Protein AF-A0A9P6DPH7-F1 (afdb_monomer)

Nearest PDB structures (foldseek):
  3hpg-assembly2_F  TM=7.747E-01  e=1.863E-02  Visna/maedi virus EV1 KV1772
  3hpg-assembly3_C  TM=7.210E-01  e=1.630E-02  Visna/maedi virus EV1 KV1772
  3hpg-assembly3_B-2  TM=7.686E-01  e=2.435E-02  Visna/maedi virus EV1 KV1772
  5ejk-assembly1_H  TM=6.617E-01  e=5.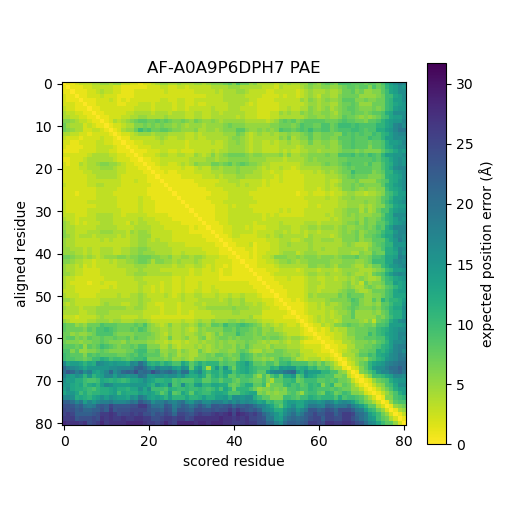435E-02  Rous sarcoma virus - Prague C
  5ejk-assembly1_B  TM=5.572E-01  e=3.890E-02  Rous sarcoma virus - Prague C

pLDDT: mean 80.57, std 14.2, range [37.19, 94.25]

Structure (mmCIF, N/CA/C/O backbone):
data_AF-A0A9P6DPH7-F1
#
_entry.id   AF-A0A9P6DPH7-F1
#
loop_
_atom_site.group_PDB
_atom_site.id
_atom_site.type_symbol
_atom_site.label_atom_id
_atom_site.label_alt_id
_atom_site.label_comp_id
_atom_site.label_asym_id
_atom_site.label_entity_id
_atom_site.label_seq_id
_atom_site.pdbx_PDB_ins_code
_atom_site.Cartn_x
_atom_site.Cartn_y
_atom_site.Cartn_z
_atom_site.occupancy
_atom_site.B_iso_or_equiv
_atom_site.auth_seq_id
_atom_site.auth_comp_id
_atom_site.auth_asym_id
_atom_site.auth_atom_id
_atom_site.pdbx_PDB_model_num
ATOM 1 N N . TYR A 1 1 ? -3.776 -5.262 -18.940 1.00 93.00 1 TYR A N 1
ATOM 2 C CA . TYR A 1 1 ? -4.257 -4.454 -17.803 1.00 93.00 1 TYR A CA 1
ATOM 3 C C . TYR A 1 1 ? -4.019 -5.209 -16.511 1.00 93.00 1 TYR A C 1
ATOM 5 O O . TYR A 1 1 ? -4.048 -6.435 -16.530 1.00 93.00 1 TYR A O 1
ATOM 13 N N . SER A 1 2 ? -3.795 -4.481 -15.423 1.00 94.25 2 SER A N 1
ATOM 14 C CA . SER A 1 2 ? -3.661 -5.005 -14.065 1.00 94.25 2 SER A CA 1
ATOM 15 C C . SER A 1 2 ? -4.618 -4.267 -13.132 1.00 94.25 2 SER A C 1
ATOM 17 O O . SER A 1 2 ? -4.980 -3.119 -13.394 1.00 94.25 2 SER A O 1
ATOM 19 N N . ILE A 1 3 ? -5.024 -4.943 -12.058 1.00 93.38 3 ILE A N 1
ATOM 20 C CA . ILE A 1 3 ? -5.892 -4.408 -11.010 1.00 93.38 3 ILE A CA 1
ATOM 21 C C . ILE A 1 3 ? -5.171 -4.479 -9.662 1.00 93.38 3 ILE A C 1
ATOM 23 O O . ILE A 1 3 ? -4.546 -5.490 -9.349 1.00 93.38 3 ILE A O 1
ATOM 27 N N . LEU A 1 4 ? -5.270 -3.412 -8.870 1.00 92.38 4 LEU A N 1
ATOM 28 C CA . LEU A 1 4 ? -4.872 -3.380 -7.461 1.00 92.38 4 LEU A CA 1
ATOM 29 C C . LEU A 1 4 ? -6.117 -3.155 -6.603 1.00 92.38 4 LEU A C 1
ATOM 31 O O . LEU A 1 4 ? -6.553 -2.010 -6.502 1.00 92.38 4 LEU A O 1
ATOM 35 N N . PRO A 1 5 ? -6.723 -4.209 -6.033 1.00 91.81 5 PRO A N 1
ATOM 36 C CA . PRO A 1 5 ? -7.859 -4.067 -5.134 1.00 91.81 5 PRO A CA 1
ATOM 37 C C . PRO A 1 5 ? -7.419 -3.878 -3.673 1.00 91.81 5 PRO A C 1
ATOM 39 O O . PRO A 1 5 ? -6.462 -4.495 -3.210 1.00 91.81 5 PRO A O 1
ATOM 42 N N . VAL A 1 6 ? -8.183 -3.086 -2.924 1.00 90.00 6 VAL A N 1
ATOM 43 C CA . VAL A 1 6 ? -8.241 -3.107 -1.461 1.00 90.00 6 VAL A CA 1
ATOM 44 C C . VAL A 1 6 ? -9.468 -3.911 -1.055 1.00 90.00 6 VAL A C 1
ATOM 46 O O . VAL A 1 6 ? -10.601 -3.572 -1.411 1.00 90.00 6 VAL A O 1
ATOM 49 N N . LEU A 1 7 ? -9.233 -4.976 -0.297 1.00 89.38 7 LEU A N 1
ATOM 50 C CA . LEU A 1 7 ? -10.273 -5.841 0.243 1.00 89.38 7 LEU A CA 1
ATOM 51 C C . LEU A 1 7 ? -10.329 -5.668 1.761 1.00 89.38 7 LEU A C 1
ATOM 53 O O . LEU A 1 7 ? -9.303 -5.711 2.439 1.00 89.38 7 LEU A O 1
ATOM 57 N N . GLY A 1 8 ? -11.533 -5.458 2.275 1.00 88.00 8 GLY A N 1
ATOM 58 C CA . GLY A 1 8 ? -11.859 -5.487 3.693 1.00 88.00 8 GLY A CA 1
ATOM 59 C C . GLY A 1 8 ? -12.638 -6.751 4.057 1.00 88.00 8 GLY A C 1
ATOM 60 O O . GLY A 1 8 ? -12.996 -7.558 3.200 1.00 88.00 8 GLY A O 1
ATOM 61 N N . LEU A 1 9 ? -12.934 -6.909 5.347 1.00 87.88 9 LEU A N 1
ATOM 62 C CA . LEU A 1 9 ? -13.747 -8.029 5.838 1.00 87.88 9 LEU A CA 1
ATOM 63 C C . LEU A 1 9 ? -15.185 -7.990 5.297 1.00 87.88 9 LEU A C 1
ATOM 65 O O . LEU A 1 9 ? -15.772 -9.040 5.060 1.00 87.88 9 LEU A O 1
ATOM 69 N N . ASP A 1 10 ? -15.708 -6.792 5.033 1.00 86.81 10 ASP A N 1
ATOM 70 C CA . ASP A 1 10 ? -17.048 -6.576 4.472 1.00 86.81 10 ASP A CA 1
ATOM 71 C C . ASP A 1 10 ? -17.066 -6.616 2.930 1.00 86.81 10 ASP A C 1
ATOM 73 O O . ASP A 1 10 ? -18.058 -6.260 2.295 1.00 86.81 10 ASP A O 1
ATOM 77 N N . GLY A 1 11 ? -15.961 -7.045 2.312 1.00 86.00 11 GLY A N 1
ATOM 78 C CA . GLY A 1 11 ? -15.816 -7.163 0.868 1.00 86.00 11 GLY A CA 1
ATOM 79 C C . GLY A 1 11 ? -14.920 -6.087 0.264 1.00 86.00 11 GLY A C 1
ATOM 80 O O . GLY A 1 11 ? -13.888 -5.708 0.811 1.00 86.00 11 GLY A O 1
ATOM 81 N N . TYR A 1 12 ? -15.269 -5.645 -0.936 1.00 85.69 12 TYR A N 1
ATOM 82 C CA . TYR A 1 12 ? -14.436 -4.750 -1.727 1.00 85.69 12 TYR A CA 1
ATOM 83 C C . TYR A 1 12 ? -14.540 -3.290 -1.247 1.00 85.69 12 TYR A C 1
ATOM 85 O O . TYR A 1 12 ? -15.644 -2.771 -1.093 1.00 85.69 12 TYR A O 1
ATOM 93 N N . LEU A 1 13 ? -13.393 -2.626 -1.051 1.00 85.69 13 LEU A N 1
ATOM 94 C CA . LEU A 1 13 ? -13.330 -1.229 -0.602 1.00 85.69 13 LEU A CA 1
ATOM 95 C C . LEU A 1 13 ? -12.980 -0.257 -1.737 1.00 85.69 13 LEU A C 1
ATOM 97 O O . LEU A 1 13 ? -13.616 0.785 -1.861 1.00 85.69 13 LEU A O 1
ATOM 101 N N . SER A 1 14 ? -11.960 -0.570 -2.543 1.00 87.88 14 SER A N 1
ATOM 102 C CA . SER A 1 14 ? -11.490 0.282 -3.648 1.00 87.88 14 SER A CA 1
ATOM 103 C C . SER A 1 14 ? -10.545 -0.484 -4.592 1.00 87.88 14 SER A C 1
ATOM 105 O O . SER A 1 14 ? -10.026 -1.533 -4.217 1.00 87.88 14 SER A O 1
ATOM 107 N N . PHE A 1 15 ? -10.333 -0.023 -5.832 1.00 90.62 15 PHE A N 1
ATOM 108 C CA . PHE A 1 15 ? -9.374 -0.582 -6.793 1.00 90.62 15 PHE A CA 1
ATOM 109 C C . PHE A 1 15 ? -8.806 0.506 -7.696 1.00 90.62 15 PHE A C 1
ATOM 111 O O . PHE A 1 15 ? -9.503 1.455 -8.049 1.00 90.62 15 PHE A O 1
ATOM 118 N N . ASN A 1 16 ? -7.600 0.254 -8.208 1.00 91.00 16 ASN A N 1
ATOM 119 C CA . ASN A 1 16 ? -7.066 0.957 -9.371 1.00 91.00 16 ASN A CA 1
ATOM 120 C C . ASN A 1 16 ? -6.873 -0.040 -10.521 1.00 91.00 16 ASN A C 1
ATOM 122 O O . ASN A 1 16 ? -6.350 -1.136 -10.314 1.00 91.00 16 ASN A O 1
ATOM 126 N N . ILE A 1 17 ? -7.267 0.351 -11.736 1.00 92.94 17 ILE A N 1
ATOM 127 C CA . ILE A 1 17 ? -6.985 -0.389 -12.973 1.00 92.94 17 ILE A CA 1
ATOM 128 C C . ILE A 1 17 ? -6.000 0.431 -13.793 1.00 92.94 17 ILE A C 1
ATOM 130 O O . ILE A 1 17 ? -6.168 1.637 -13.964 1.00 92.94 17 ILE A O 1
ATOM 134 N N . PHE A 1 18 ? -4.973 -0.221 -14.319 1.00 91.56 18 PHE A N 1
ATOM 135 C CA . PHE A 1 18 ? -3.982 0.431 -15.165 1.00 91.56 18 PHE A CA 1
ATOM 136 C C . PHE A 1 18 ? -3.438 -0.523 -16.220 1.00 91.56 18 PHE A C 1
ATOM 138 O O . PHE A 1 18 ? -3.562 -1.748 -16.139 1.00 91.56 18 PHE A O 1
ATOM 145 N N . GLU A 1 19 ? -2.848 0.055 -17.258 1.00 94.19 19 GLU A N 1
ATOM 146 C CA . GLU A 1 19 ? -2.203 -0.706 -18.316 1.00 94.19 19 GLU A CA 1
ATOM 147 C C . GLU A 1 19 ? -0.803 -1.181 -17.886 1.00 94.19 19 GLU A C 1
ATOM 149 O O . GLU A 1 19 ? -0.085 -0.496 -17.145 1.00 94.19 19 GLU A O 1
ATOM 154 N N . GLY A 1 20 ? -0.429 -2.379 -18.343 1.00 93.44 20 GLY A N 1
ATOM 155 C CA . GLY A 1 20 ? 0.834 -3.037 -17.996 1.00 93.44 20 GLY A CA 1
ATOM 156 C C . GLY A 1 20 ? 0.956 -3.457 -16.527 1.00 93.44 20 GLY A C 1
ATOM 157 O O . GLY A 1 20 ? -0.015 -3.446 -15.775 1.00 93.44 20 GLY A O 1
ATOM 158 N N . SER A 1 21 ? 2.174 -3.829 -16.132 1.00 92.00 21 SER A N 1
ATOM 159 C CA . SER A 1 21 ? 2.488 -4.347 -14.795 1.00 92.00 21 SER A CA 1
ATOM 160 C C . SER A 1 21 ? 2.417 -3.284 -13.693 1.00 92.00 21 SER A C 1
ATOM 162 O O . SER A 1 21 ? 2.538 -2.074 -13.942 1.00 92.00 21 SER A O 1
ATOM 164 N N . VAL A 1 22 ? 2.261 -3.756 -12.451 1.00 91.44 22 VAL A N 1
ATOM 165 C CA . VAL A 1 22 ? 2.398 -2.935 -11.242 1.00 91.44 22 VAL A CA 1
ATOM 166 C C . VAL A 1 22 ? 3.875 -2.615 -11.021 1.00 91.44 22 VAL A C 1
ATOM 168 O O . VAL A 1 22 ? 4.703 -3.519 -10.943 1.00 91.44 22 VAL A O 1
ATOM 171 N N . THR A 1 23 ? 4.209 -1.331 -10.931 1.00 91.69 23 THR A N 1
ATOM 172 C CA . THR A 1 23 ? 5.551 -0.856 -10.567 1.00 91.69 23 THR A CA 1
ATOM 173 C C . THR A 1 23 ? 5.544 -0.348 -9.129 1.00 91.69 23 THR A C 1
ATOM 175 O O . THR A 1 23 ? 4.478 -0.052 -8.585 1.00 91.69 23 THR A O 1
ATOM 178 N N . ALA A 1 24 ? 6.725 -0.197 -8.523 1.00 89.19 24 ALA A N 1
ATOM 179 C CA . ALA A 1 24 ? 6.850 0.407 -7.195 1.00 89.19 24 ALA A CA 1
ATOM 180 C C . ALA A 1 24 ? 6.200 1.802 -7.138 1.00 89.19 24 ALA A C 1
ATOM 182 O O . ALA A 1 24 ? 5.432 2.074 -6.228 1.00 89.19 24 ALA A O 1
ATOM 183 N N . GLU A 1 25 ? 6.403 2.637 -8.160 1.00 90.44 25 GLU A N 1
ATOM 184 C CA . GLU A 1 25 ? 5.780 3.964 -8.258 1.00 90.44 25 GLU A CA 1
ATOM 185 C C . GLU A 1 25 ? 4.242 3.898 -8.282 1.00 90.44 25 GLU A C 1
ATOM 187 O O . GLU A 1 25 ? 3.571 4.614 -7.537 1.00 90.44 25 GLU A O 1
ATOM 192 N N . LYS A 1 26 ? 3.663 3.006 -9.103 1.00 91.94 26 LYS A N 1
ATOM 193 C CA . LYS A 1 26 ? 2.203 2.818 -9.163 1.00 91.94 26 LYS A CA 1
ATOM 194 C C . LYS A 1 26 ? 1.651 2.336 -7.820 1.00 91.94 26 LYS A C 1
ATOM 196 O O . LYS A 1 26 ? 0.591 2.794 -7.400 1.00 91.94 26 LYS A O 1
ATOM 201 N N . PHE A 1 27 ? 2.367 1.430 -7.157 1.00 90.25 27 PHE A N 1
ATOM 202 C CA . PHE A 1 27 ? 1.998 0.913 -5.843 1.00 90.25 27 PHE A CA 1
ATOM 203 C C . PHE A 1 27 ? 2.091 1.985 -4.745 1.00 90.25 27 PHE A C 1
ATOM 205 O O . PHE A 1 27 ? 1.183 2.123 -3.931 1.00 90.25 27 PHE A O 1
ATOM 212 N N . GLU A 1 28 ? 3.145 2.795 -4.739 1.00 89.81 28 GLU A N 1
ATOM 213 C CA . GLU A 1 28 ? 3.304 3.878 -3.767 1.00 89.81 28 GLU A CA 1
ATOM 214 C C . GLU A 1 28 ? 2.231 4.955 -3.938 1.00 89.81 28 GLU A C 1
ATOM 216 O O . GLU A 1 28 ? 1.636 5.393 -2.953 1.00 89.81 28 GLU A O 1
ATOM 221 N N . LYS A 1 29 ? 1.906 5.323 -5.184 1.00 89.81 29 LYS A N 1
ATOM 222 C CA . LYS A 1 29 ? 0.776 6.213 -5.473 1.00 89.81 29 LYS A CA 1
ATOM 223 C C . LYS A 1 29 ? -0.538 5.632 -4.948 1.00 89.81 29 LYS A C 1
ATOM 225 O O . LYS A 1 29 ? -1.304 6.340 -4.298 1.00 89.81 29 LYS A O 1
ATOM 230 N N . PHE A 1 30 ? -0.764 4.341 -5.175 1.00 89.50 30 PHE A N 1
ATOM 231 C CA . PHE A 1 30 ? -1.930 3.638 -4.652 1.00 89.50 30 PHE A CA 1
ATOM 232 C C . PHE A 1 30 ? -1.998 3.704 -3.117 1.00 89.50 30 PHE A C 1
ATOM 234 O O . PHE A 1 30 ? -3.052 4.024 -2.569 1.00 89.50 30 PHE A O 1
ATOM 241 N N . LEU A 1 31 ? -0.885 3.495 -2.404 1.00 88.38 31 LEU A N 1
ATOM 242 C CA . LEU A 1 31 ? -0.851 3.646 -0.945 1.00 88.38 31 LEU A CA 1
ATOM 243 C C . LEU A 1 31 ? -1.140 5.082 -0.490 1.00 88.38 31 LEU A C 1
ATOM 245 O O . LEU A 1 31 ? -1.880 5.263 0.476 1.00 88.38 31 LEU A O 1
ATOM 249 N N . CYS A 1 32 ? -0.608 6.100 -1.172 1.00 87.69 32 CYS A N 1
ATOM 250 C CA . CYS A 1 32 ? -0.900 7.505 -0.864 1.00 87.69 32 CYS A CA 1
ATOM 251 C C . CYS A 1 32 ? -2.398 7.828 -0.950 1.00 87.69 32 CYS A C 1
ATOM 253 O O . CYS A 1 32 ? -2.890 8.640 -0.170 1.00 87.69 32 CYS A O 1
ATOM 255 N N . GLU A 1 33 ? -3.117 7.197 -1.879 1.00 87.75 33 GLU A N 1
ATOM 256 C CA . GLU A 1 33 ? -4.558 7.386 -2.070 1.00 87.75 33 GLU A CA 1
ATOM 257 C C . GLU A 1 33 ? -5.385 6.632 -1.011 1.00 87.75 33 GLU A C 1
ATOM 259 O O . GLU A 1 33 ? -6.394 7.151 -0.537 1.00 87.75 33 GLU A O 1
ATOM 264 N N . HIS A 1 34 ? -4.947 5.437 -0.592 1.00 85.81 34 HIS A N 1
ATOM 265 C CA . HIS A 1 34 ? -5.759 4.532 0.235 1.00 85.81 34 HIS A CA 1
ATOM 266 C C . HIS A 1 34 ? -5.440 4.569 1.734 1.00 85.81 34 HIS A C 1
ATOM 268 O O . HIS A 1 34 ? -6.353 4.476 2.553 1.00 85.81 34 HIS A O 1
ATOM 274 N N . VAL A 1 35 ? -4.174 4.738 2.129 1.00 85.06 35 VAL A N 1
ATOM 275 C CA . VAL A 1 35 ? -3.782 4.805 3.551 1.00 85.06 35 VAL A CA 1
ATOM 276 C C . VAL A 1 35 ? -4.520 5.919 4.318 1.00 85.06 35 VAL A C 1
ATOM 278 O O . VAL A 1 35 ? -4.895 5.682 5.467 1.00 85.06 35 VAL A O 1
ATOM 281 N N . PRO A 1 36 ? -4.804 7.107 3.741 1.00 85.00 36 PRO A N 1
ATOM 282 C CA .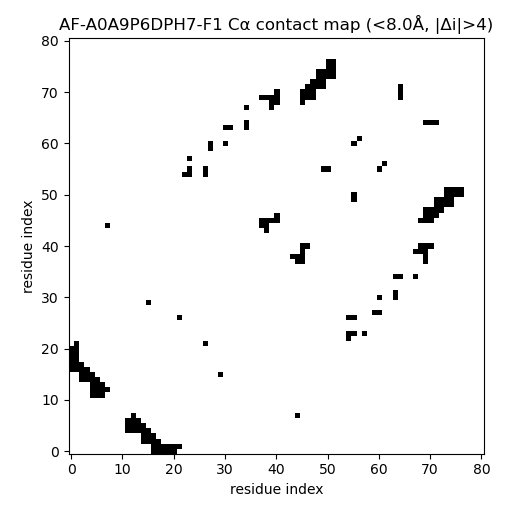 PRO A 1 36 ? -5.593 8.135 4.423 1.00 85.00 36 PRO A CA 1
ATOM 283 C C . PRO A 1 36 ? -7.040 7.740 4.744 1.00 85.00 36 PRO A C 1
ATOM 285 O O . PRO A 1 36 ? -7.639 8.375 5.610 1.00 85.00 36 PRO A O 1
ATOM 288 N N . LEU A 1 37 ? -7.589 6.728 4.063 1.00 83.44 37 LEU A N 1
ATOM 289 C CA . LEU A 1 37 ? -8.953 6.227 4.264 1.00 83.44 37 LEU A CA 1
ATOM 290 C C . LEU A 1 37 ? -9.037 5.174 5.383 1.00 83.44 37 LEU A C 1
ATOM 292 O O . LEU A 1 37 ? -10.133 4.801 5.791 1.00 83.44 37 LEU A O 1
ATOM 296 N N . MET A 1 38 ? -7.896 4.694 5.887 1.00 85.75 38 MET A N 1
ATOM 297 C CA . MET A 1 38 ? -7.836 3.721 6.979 1.00 85.75 38 MET A CA 1
ATOM 298 C C . MET A 1 38 ? -8.049 4.386 8.345 1.00 85.75 38 MET A C 1
ATOM 300 O O . MET A 1 38 ? -7.660 5.536 8.569 1.00 85.75 38 MET A O 1
ATOM 304 N N . HIS A 1 39 ? -8.604 3.635 9.298 1.00 86.44 39 HIS A N 1
ATOM 305 C CA . HIS A 1 39 ? -8.759 4.112 10.674 1.00 86.44 39 HIS A CA 1
ATOM 306 C C . HIS A 1 39 ? -7.500 3.857 11.521 1.00 86.44 39 HIS A C 1
ATOM 308 O O . HIS A 1 39 ? -6.738 2.930 11.239 1.00 86.44 39 HIS A O 1
ATOM 314 N N . PRO A 1 40 ? -7.288 4.625 12.607 1.00 85.81 40 PRO A N 1
ATOM 315 C CA . PRO A 1 40 ? -6.243 4.326 13.585 1.00 85.81 40 PRO A CA 1
ATOM 316 C C . PRO A 1 40 ? -6.446 2.952 14.240 1.00 85.81 40 PRO A C 1
ATOM 318 O O . PRO A 1 40 ? -7.570 2.585 14.586 1.00 85.81 40 PRO A O 1
ATOM 321 N N . TYR A 1 41 ? -5.365 2.202 14.464 1.00 84.25 41 TYR A N 1
ATOM 322 C CA . TYR A 1 41 ? -5.414 0.939 15.211 1.00 84.25 41 TYR A CA 1
ATOM 323 C C . TYR A 1 41 ? -5.751 1.179 16.695 1.00 84.25 41 TYR A C 1
ATOM 325 O O . TYR A 1 41 ? -5.192 2.111 17.281 1.00 84.25 41 TYR A O 1
ATOM 333 N N . PRO A 1 42 ? -6.615 0.356 17.338 1.00 89.81 42 PRO A N 1
ATOM 334 C CA . PRO A 1 42 ? -7.210 -0.910 16.876 1.00 89.81 42 PRO A CA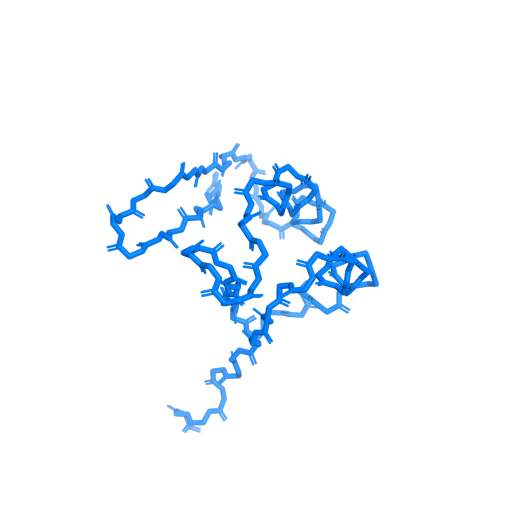 1
ATOM 335 C C . PRO A 1 42 ? -8.613 -0.794 16.243 1.00 89.81 42 PRO A C 1
ATOM 337 O O . PRO A 1 42 ? -9.414 -1.721 16.346 1.00 89.81 42 PRO A O 1
ATOM 340 N N . GLY A 1 43 ? -8.945 0.331 15.604 1.00 86.88 43 GLY A N 1
ATOM 341 C CA . GLY A 1 43 ? -10.243 0.535 14.951 1.00 86.88 43 GLY A CA 1
ATOM 342 C C . GLY A 1 43 ? -10.508 -0.406 13.760 1.00 86.88 43 GLY A C 1
ATOM 343 O O . GLY A 1 43 ? -9.608 -1.116 13.301 1.00 86.88 43 GLY A O 1
ATOM 344 N N . PRO A 1 44 ? -11.736 -0.430 13.218 1.00 87.50 44 PRO A N 1
ATOM 345 C CA . PRO A 1 44 ? -12.053 -1.221 12.026 1.00 87.50 44 PRO A CA 1
ATOM 346 C C . PRO A 1 44 ? -11.195 -0.782 10.830 1.00 87.50 44 PRO A C 1
ATOM 348 O O . PRO A 1 44 ? -10.914 0.400 10.683 1.00 87.50 44 PRO A O 1
ATOM 351 N N . GLN A 1 45 ? -10.786 -1.704 9.952 1.00 86.88 45 GLN A N 1
ATOM 352 C CA . GLN A 1 45 ? -9.964 -1.386 8.764 1.00 86.88 45 GLN A CA 1
ATOM 353 C C . GLN A 1 45 ? -8.644 -0.640 9.092 1.00 86.88 45 GLN A C 1
ATOM 355 O O . GLN A 1 45 ? -8.182 0.200 8.325 1.00 86.88 45 GLN A O 1
ATOM 360 N N . SER A 1 46 ? -8.036 -0.934 10.248 1.00 87.50 46 SER A N 1
ATOM 361 C CA . SER A 1 46 ? -6.794 -0.294 10.726 1.00 87.50 46 SER A CA 1
ATOM 362 C C . SER A 1 46 ? -5.515 -1.109 10.497 1.00 87.50 46 SER A C 1
ATOM 364 O O . SER A 1 46 ? -4.420 -0.694 10.885 1.00 87.50 46 SER A O 1
ATOM 366 N N . VAL A 1 47 ? -5.637 -2.287 9.882 1.00 85.94 47 VAL A N 1
ATOM 367 C CA . VAL A 1 47 ? -4.528 -3.210 9.618 1.00 85.94 47 VAL A CA 1
ATOM 368 C C . VAL A 1 47 ? -4.410 -3.413 8.115 1.00 85.94 47 VAL A C 1
ATOM 370 O O . VAL A 1 47 ? -5.386 -3.791 7.470 1.00 85.94 47 VAL A O 1
ATOM 373 N N . LEU A 1 48 ? -3.218 -3.174 7.565 1.00 86.88 48 LEU A N 1
ATOM 374 C CA . LEU A 1 48 ? -2.914 -3.430 6.159 1.00 86.88 48 LEU A CA 1
ATOM 375 C C . LEU A 1 48 ? -2.145 -4.747 6.036 1.00 86.88 48 LEU A C 1
ATOM 377 O O . LEU A 1 48 ? -1.088 -4.921 6.640 1.00 86.88 48 LEU A O 1
ATOM 381 N N . ILE A 1 49 ? -2.653 -5.668 5.226 1.00 85.50 49 ILE A N 1
ATOM 382 C CA . ILE A 1 49 ? -1.994 -6.946 4.951 1.00 85.50 49 ILE A CA 1
ATOM 383 C C . ILE A 1 49 ? -1.543 -6.932 3.495 1.00 85.50 49 ILE A C 1
ATOM 385 O O . ILE A 1 49 ? -2.343 -6.658 2.604 1.00 85.50 49 ILE A O 1
ATOM 389 N N . LEU A 1 50 ? -0.261 -7.209 3.268 1.00 86.38 50 LEU A N 1
ATOM 390 C CA . LEU A 1 50 ? 0.352 -7.256 1.943 1.00 86.38 50 LEU A CA 1
ATOM 391 C C . LEU A 1 50 ? 1.132 -8.566 1.790 1.00 86.38 50 LEU A C 1
ATOM 393 O O . LEU A 1 50 ? 1.621 -9.134 2.773 1.00 86.38 50 LEU A O 1
ATOM 397 N N . ASP A 1 51 ? 1.276 -9.041 0.556 1.00 84.81 51 ASP A N 1
ATOM 398 C CA . ASP A 1 51 ? 2.200 -10.134 0.259 1.00 84.81 51 ASP A CA 1
ATOM 399 C C . ASP A 1 51 ? 3.664 -9.651 0.333 1.00 84.81 51 ASP A C 1
ATOM 401 O O . ASP A 1 51 ? 3.956 -8.452 0.402 1.00 84.81 51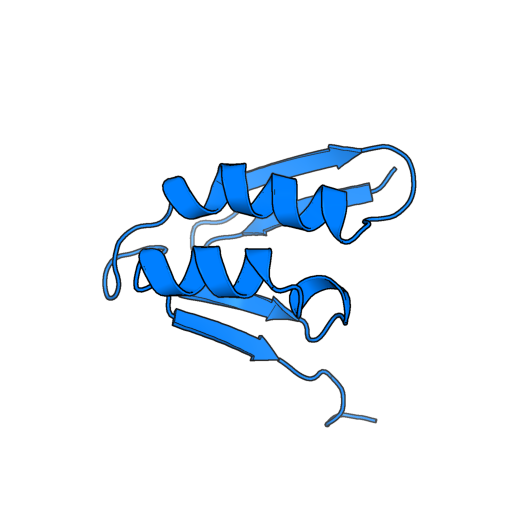 ASP A O 1
ATOM 405 N N . ASN A 1 52 ? 4.612 -10.587 0.331 1.00 84.56 52 ASN A N 1
ATOM 406 C CA . ASN A 1 52 ? 6.049 -10.299 0.331 1.00 84.56 52 ASN A CA 1
ATOM 407 C C . ASN A 1 52 ? 6.617 -9.975 -1.052 1.00 84.56 52 ASN A C 1
ATOM 409 O O . ASN A 1 52 ? 7.690 -10.456 -1.420 1.00 84.56 52 ASN A O 1
ATOM 413 N N . CYS A 1 53 ? 5.916 -9.151 -1.828 1.00 84.81 53 CYS A N 1
ATOM 414 C CA . CYS A 1 53 ? 6.474 -8.618 -3.059 1.00 84.81 53 CYS A CA 1
ATOM 415 C C . CYS A 1 53 ? 7.589 -7.602 -2.761 1.00 84.81 53 CYS A C 1
ATOM 417 O O . C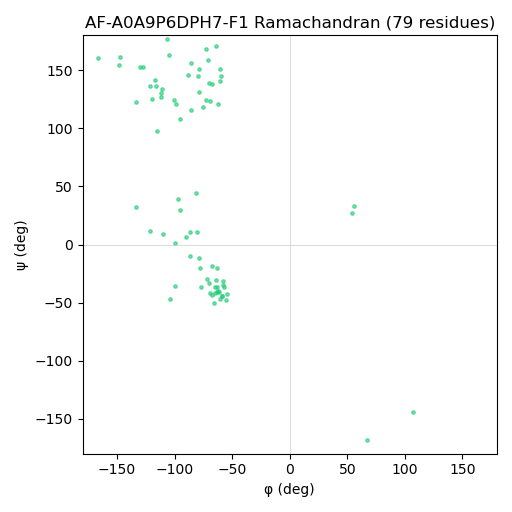YS A 1 53 ? 7.456 -6.746 -1.884 1.00 84.81 53 CYS A O 1
ATOM 419 N N . SER A 1 54 ? 8.686 -7.646 -3.524 1.00 86.06 54 SER A N 1
ATOM 420 C CA . SER A 1 54 ? 9.837 -6.744 -3.348 1.00 86.06 54 SER A CA 1
ATOM 421 C C . SER A 1 54 ? 9.458 -5.263 -3.454 1.00 86.06 54 SER A C 1
ATOM 423 O O . SER A 1 54 ? 10.030 -4.427 -2.753 1.00 86.06 54 SER A O 1
ATOM 425 N N . ILE A 1 55 ? 8.446 -4.936 -4.264 1.00 86.44 55 ILE A N 1
ATOM 426 C CA . ILE A 1 55 ? 7.964 -3.562 -4.457 1.00 86.44 55 ILE A CA 1
ATOM 427 C C . ILE A 1 55 ? 7.304 -2.974 -3.196 1.00 86.44 55 ILE A C 1
ATOM 429 O O . ILE A 1 55 ? 7.226 -1.756 -3.070 1.00 86.44 55 ILE A O 1
ATOM 433 N N . HIS A 1 56 ? 6.887 -3.806 -2.232 1.00 83.56 56 HIS A N 1
ATOM 434 C CA . HIS A 1 56 ? 6.281 -3.364 -0.967 1.00 83.56 56 HIS A CA 1
ATOM 435 C C . HIS A 1 56 ? 7.311 -2.867 0.057 1.00 83.56 56 HIS A C 1
ATOM 437 O O . HIS A 1 56 ? 6.959 -2.254 1.065 1.00 83.56 56 HIS A O 1
ATOM 443 N N . HIS A 1 57 ? 8.603 -3.101 -0.192 1.00 81.75 57 HIS A N 1
ATOM 444 C CA . HIS A 1 57 ? 9.685 -2.763 0.737 1.00 81.75 57 HIS A CA 1
ATOM 445 C C . HIS A 1 57 ? 10.262 -1.354 0.540 1.00 81.75 57 HIS A C 1
ATOM 447 O O . HIS A 1 57 ? 11.242 -0.997 1.207 1.00 81.75 57 HIS A O 1
ATOM 453 N N . GLY A 1 58 ? 9.651 -0.551 -0.339 1.00 81.56 58 GLY A N 1
ATOM 454 C CA . GLY A 1 58 ? 10.065 0.815 -0.658 1.00 81.56 58 GLY A CA 1
ATOM 455 C C . GLY A 1 58 ? 10.035 1.778 0.544 1.00 81.56 58 GLY A C 1
ATOM 456 O O . GLY A 1 58 ? 9.241 1.606 1.479 1.00 81.56 58 GLY A O 1
ATOM 457 N N . PRO A 1 59 ? 10.900 2.810 0.557 1.00 78.75 59 PRO A N 1
ATOM 458 C CA . PRO A 1 59 ? 11.010 3.749 1.674 1.00 78.75 59 PRO A CA 1
ATOM 459 C C . PRO A 1 59 ? 9.730 4.563 1.903 1.00 78.75 59 PRO A C 1
ATOM 461 O O . PRO A 1 59 ? 9.366 4.799 3.057 1.00 78.75 59 PRO A O 1
ATOM 464 N N . LEU A 1 60 ? 9.015 4.945 0.838 1.00 78.00 60 LEU A N 1
ATOM 465 C CA . LEU A 1 60 ? 7.765 5.700 0.950 1.00 78.00 60 LEU A CA 1
ATOM 466 C C . LEU A 1 60 ? 6.648 4.840 1.556 1.00 78.00 60 LEU A C 1
ATOM 468 O O . LEU A 1 60 ? 5.958 5.290 2.471 1.00 78.00 60 LEU A O 1
ATOM 472 N N . SER A 1 61 ? 6.554 3.571 1.147 1.00 74.25 61 SER A N 1
ATOM 473 C CA . SER A 1 61 ? 5.631 2.594 1.745 1.00 74.25 61 SER A CA 1
ATOM 474 C C . SER A 1 61 ? 5.843 2.480 3.262 1.00 74.25 61 SER A C 1
ATOM 476 O O . SER A 1 61 ? 4.902 2.607 4.046 1.00 74.25 61 SER A O 1
ATOM 478 N N . LYS A 1 62 ? 7.100 2.345 3.709 1.00 75.62 62 LYS A N 1
ATOM 479 C CA . LYS A 1 62 ? 7.440 2.288 5.144 1.00 75.62 62 LYS A CA 1
ATOM 480 C C . LYS A 1 62 ? 7.122 3.587 5.885 1.00 75.62 62 LYS A C 1
ATOM 482 O O . LYS A 1 62 ? 6.727 3.537 7.051 1.00 75.62 62 LYS A O 1
ATOM 487 N N . HIS A 1 63 ? 7.317 4.738 5.245 1.00 78.88 63 HIS A N 1
ATOM 488 C CA . HIS A 1 63 ? 7.033 6.036 5.851 1.00 78.88 63 HIS A CA 1
ATOM 489 C C . HIS A 1 63 ? 5.533 6.223 6.113 1.00 78.88 63 HIS A C 1
ATOM 491 O O . HIS A 1 63 ? 5.155 6.526 7.246 1.00 78.88 63 HIS A O 1
ATOM 497 N N . LEU A 1 64 ? 4.694 5.974 5.100 1.00 72.44 64 LEU A N 1
ATOM 498 C CA . LEU A 1 64 ? 3.238 6.146 5.169 1.00 72.44 64 LEU A CA 1
ATOM 499 C C . LEU A 1 64 ? 2.591 5.246 6.229 1.00 72.44 64 LEU A C 1
ATOM 501 O O . LEU A 1 64 ? 1.729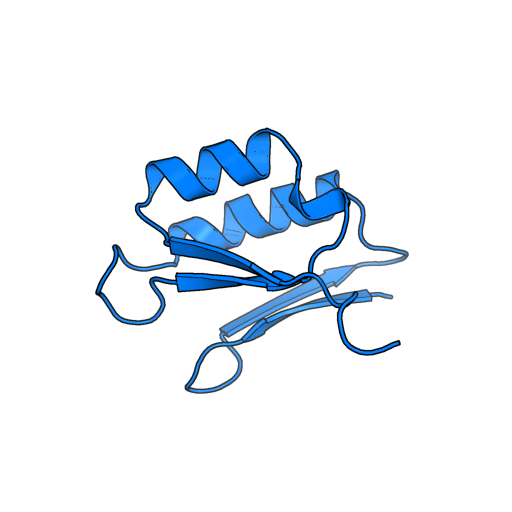 5.690 6.987 1.00 72.44 64 LEU A O 1
ATOM 505 N N . LEU A 1 65 ? 3.041 3.993 6.333 1.00 71.06 65 LEU A N 1
ATOM 506 C CA . LEU A 1 65 ? 2.479 3.031 7.286 1.00 71.06 65 LEU A CA 1
ATOM 507 C C . LEU A 1 65 ? 2.824 3.379 8.742 1.00 71.06 65 LEU A C 1
ATOM 509 O O . LEU A 1 65 ? 2.006 3.186 9.641 1.00 71.06 65 LEU A O 1
ATOM 513 N N . ARG A 1 66 ? 4.005 3.963 8.988 1.00 70.00 66 ARG A N 1
ATOM 514 C CA . ARG A 1 66 ? 4.426 4.381 10.336 1.00 70.00 66 ARG A CA 1
ATOM 515 C C . ARG A 1 66 ? 3.678 5.609 10.853 1.00 70.00 66 ARG A C 1
ATOM 517 O O . ARG A 1 66 ? 3.519 5.733 12.063 1.00 70.00 66 ARG A O 1
ATOM 524 N N . THR A 1 67 ? 3.226 6.513 9.982 1.00 64.12 67 THR A N 1
ATOM 525 C CA . THR A 1 67 ? 2.603 7.783 10.406 1.00 64.12 67 THR A CA 1
ATOM 526 C C . THR A 1 67 ? 1.156 7.632 10.880 1.00 64.12 67 THR A C 1
ATOM 528 O O . THR A 1 67 ? 0.665 8.496 11.599 1.00 64.12 67 THR A O 1
ATOM 531 N N . ARG A 1 68 ? 0.463 6.549 10.504 1.00 60.62 68 ARG A N 1
ATOM 53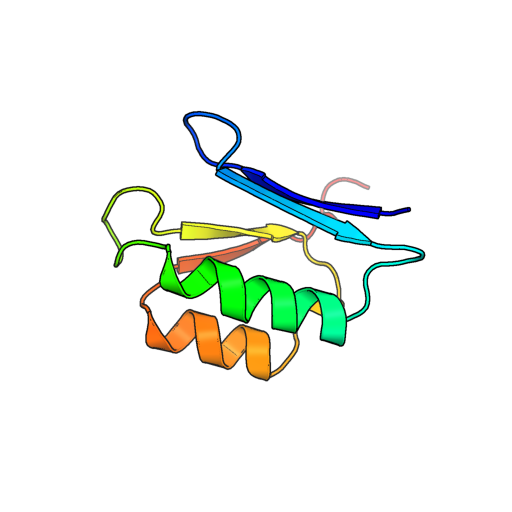2 C CA . ARG A 1 68 ? -0.978 6.353 10.767 1.00 60.62 68 ARG A CA 1
ATOM 533 C C . ARG A 1 68 ? -1.299 5.268 11.805 1.00 60.62 68 ARG A C 1
ATOM 535 O O . ARG A 1 68 ? -2.464 4.928 11.971 1.00 60.62 68 ARG A O 1
ATOM 542 N N . LEU A 1 69 ? -0.292 4.737 12.513 1.00 56.62 69 LEU A N 1
ATOM 543 C CA . LEU A 1 69 ? -0.441 3.587 13.428 1.00 56.62 69 LEU A CA 1
ATOM 544 C C . LEU A 1 69 ? -1.084 2.362 12.749 1.00 56.62 69 LEU A C 1
ATOM 546 O O . LEU A 1 69 ? -1.722 1.546 13.409 1.00 56.62 69 LEU A O 1
ATOM 550 N N . VAL A 1 70 ? -0.919 2.225 11.431 1.00 59.09 70 VAL A N 1
ATOM 551 C CA . VAL A 1 70 ? -1.401 1.057 10.695 1.00 59.09 70 VAL A CA 1
ATOM 552 C C . VAL A 1 70 ? -0.456 -0.092 11.010 1.00 59.09 70 VAL A C 1
ATOM 554 O O . VAL A 1 70 ? 0.742 -0.031 10.715 1.00 59.09 70 VAL A O 1
ATOM 557 N N . LYS A 1 71 ? -0.979 -1.158 11.619 1.00 61.06 71 LYS A N 1
ATOM 558 C CA . LYS A 1 71 ? -0.208 -2.396 11.727 1.00 61.06 71 LYS A CA 1
ATOM 559 C C . LYS A 1 71 ? -0.109 -2.975 10.322 1.00 61.06 71 LYS A C 1
ATOM 561 O O . LYS A 1 71 ? -1.133 -3.184 9.675 1.00 61.06 71 LYS A O 1
ATOM 566 N N . TYR A 1 72 ? 1.110 -3.205 9.853 1.00 66.69 72 TYR A N 1
ATOM 567 C CA . TYR A 1 72 ? 1.340 -3.854 8.572 1.00 66.69 72 TYR A CA 1
ATOM 568 C C . TYR A 1 72 ? 2.063 -5.176 8.776 1.00 66.69 72 TYR A C 1
ATOM 570 O O . TYR A 1 72 ? 2.937 -5.291 9.638 1.00 66.69 72 TYR A O 1
ATOM 578 N N . GLN A 1 73 ? 1.680 -6.178 7.992 1.00 64.31 73 GLN A N 1
ATOM 579 C CA . GLN A 1 73 ? 2.367 -7.460 7.957 1.00 64.31 73 GLN A CA 1
ATOM 580 C C . GLN A 1 73 ? 2.582 -7.871 6.508 1.00 64.31 73 GLN A C 1
ATOM 582 O O . GLN A 1 73 ? 1.632 -7.978 5.734 1.00 64.31 73 GLN A O 1
ATOM 587 N N . ILE A 1 74 ? 3.849 -8.087 6.172 1.00 64.00 74 ILE A N 1
ATOM 588 C CA . ILE A 1 74 ? 4.292 -8.592 4.880 1.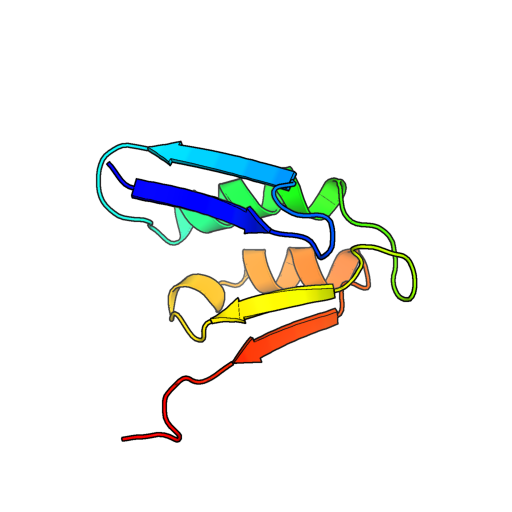00 64.00 74 ILE A CA 1
ATOM 589 C C . ILE A 1 74 ? 4.447 -10.106 5.038 1.00 64.00 74 ILE A C 1
ATOM 591 O O . ILE A 1 74 ? 5.349 -10.558 5.744 1.00 64.00 74 ILE A O 1
ATOM 595 N N . HIS A 1 75 ? 3.546 -10.891 4.445 1.00 62.41 75 HIS A N 1
ATOM 596 C CA . HIS A 1 75 ? 3.625 -12.354 4.519 1.00 62.41 75 HIS A CA 1
ATOM 597 C C . HIS A 1 75 ? 4.528 -12.907 3.418 1.00 62.41 75 HIS A C 1
ATOM 599 O O . HIS A 1 75 ? 4.222 -12.796 2.231 1.00 62.41 75 HIS A O 1
ATOM 605 N N . SER A 1 76 ? 5.639 -13.524 3.823 1.00 51.34 76 SER A N 1
ATOM 606 C CA . SER A 1 76 ? 6.457 -14.378 2.963 1.00 51.34 76 SER A CA 1
ATOM 607 C C . SER A 1 76 ? 5.633 -15.580 2.503 1.00 51.34 76 SER A C 1
ATOM 609 O O . SER A 1 76 ? 5.180 -16.355 3.335 1.00 51.34 76 SER A O 1
ATOM 611 N N . LEU A 1 77 ? 5.456 -15.758 1.191 1.00 45.31 77 LEU A N 1
ATOM 612 C CA . LEU A 1 77 ? 4.889 -16.989 0.623 1.00 45.31 77 LEU A CA 1
ATOM 613 C C . LEU A 1 77 ? 5.925 -18.132 0.514 1.00 45.31 77 LEU A C 1
ATOM 615 O O . LEU A 1 77 ? 5.636 -19.157 -0.091 1.00 45.31 77 LEU A O 1
ATOM 619 N N . PHE A 1 78 ? 7.118 -17.999 1.108 1.00 40.56 78 PHE A N 1
ATOM 620 C CA . PHE A 1 78 ? 8.197 -18.997 1.026 1.00 40.56 78 PHE A CA 1
ATOM 621 C C . PHE A 1 78 ? 8.270 -19.956 2.231 1.00 40.56 78 PHE A C 1
ATOM 623 O O . PHE A 1 78 ? 9.362 -20.295 2.671 1.00 40.56 78 PHE A O 1
ATOM 630 N N . GLU A 1 79 ? 7.137 -20.415 2.768 1.00 40.06 79 GLU A N 1
ATOM 631 C CA . GLU A 1 79 ? 7.126 -21.555 3.716 1.00 40.06 79 GLU A CA 1
ATOM 632 C C . GLU A 1 79 ? 6.262 -22.744 3.249 1.00 40.06 79 GLU A C 1
ATOM 634 O O . GLU A 1 79 ? 6.048 -23.682 4.009 1.00 40.06 79 GLU A O 1
ATOM 639 N N . TYR A 1 80 ? 5.808 -22.760 1.986 1.00 39.53 80 TYR A N 1
ATOM 640 C CA . TYR A 1 80 ? 5.020 -23.874 1.424 1.00 39.53 80 TYR A CA 1
ATOM 641 C C . TYR A 1 80 ? 5.485 -24.359 0.034 1.00 39.53 80 TYR A C 1
ATOM 643 O O . TYR A 1 80 ? 4.663 -24.830 -0.751 1.00 39.53 80 TYR A O 1
ATOM 651 N N . CYS A 1 81 ? 6.789 -24.287 -0.256 1.00 37.19 81 CYS A N 1
ATOM 652 C CA . CYS A 1 81 ? 7.431 -25.058 -1.331 1.00 37.19 81 CYS A CA 1
ATOM 653 C C . CYS A 1 81 ? 8.685 -25.749 -0.798 1.00 37.19 81 CYS A C 1
ATO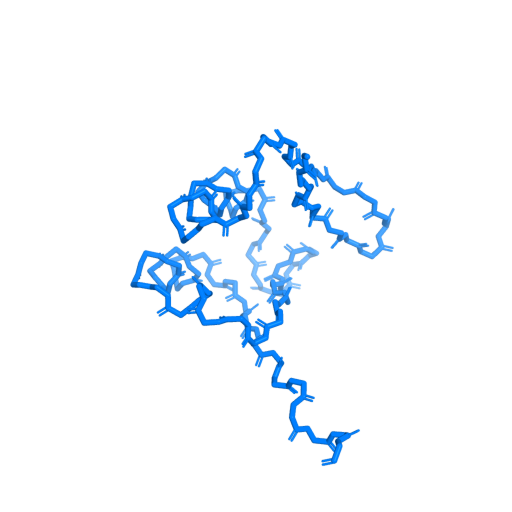M 655 O O . CYS A 1 81 ? 9.491 -25.046 -0.148 1.00 37.19 81 CYS A O 1
#

Sequence (81 aa):
YSILPVLGLDGYLSFNIFEGSVTAEKFEKFLCEHVPLMHPYPGPQSVLILDNCSIHHGPLSKHLLRTRLVKYQIHSLFEYC

Mean predicted aligned error: 6.46 Å

Secondary structure (DSSP, 8-state):
-EEEEEEETTEEEEEEEESS---HHHHHHHHHHHGGGSPPTTSTT-EEEEE--GGGG-HHHHHHHHHTT-EEEEE-STT--

InterPro domains:
  IPR036397 Ribonuclease H superfamily [G3DSA:3.30.420.10] (2-80)
  IPR038717 Tc1-like transposase, DDE domain [PF13358] (8-75)

Organism: NCBI:txid1448309

Radius of gyration: 12.92 Å; Cα contacts (8 Å, |Δi|>4): 97; chains: 1; bounding box: 28×33×35 Å

Foldseek 3Di:
DDKDWDAFPVGTDDMDDDPDDDALVNVLVVCVVPLVVAAAPPDGRQEAEEEQDPSCPDPSNVVSCVVRNHHYDHDYPPPPD

Solvent-accessible surface area (backbone atoms only — not comparable to full-atom values): 5052 Å² total; per-residue (Å²): 109,40,76,51,73,44,75,53,97,95,40,81,74,50,72,50,77,46,76,55,79,90,46,49,68,60,51,46,53,48,45,67,67,48,59,78,75,43,37,53,55,92,43,74,72,13,64,49,79,44,65,59,51,76,62,65,73,40,71,65,51,55,51,60,39,66,76,53,56,36,52,69,49,66,46,72,79,82,84,82,123